Protein AF-A0A258K7X6-F1 (afdb_monomer_lite)

Foldseek 3Di:
DVVVLVVVCVVVVNPDDSVVVVVVVCVVVVD

pLDDT: mean 87.63, std 4.07, range [73.38, 92.06]

Sequence (31 aa):
LGWFVGQAMKASGGKANPQALNDILKQKLGI

Secondary structure (DSSP, 8-state):
-HHHHHHHHHHTTT-S-HHHHHHHHHHHHT-

Radius of gyration: 8.76 Å; chains: 1; bounding box: 18×13×22 Å

Structure (mmCIF, N/CA/C/O backbone):
data_AF-A0A258K7X6-F1
#
_entry.id   AF-A0A258K7X6-F1
#
loop_
_atom_site.group_PDB
_atom_site.id
_atom_site.type_symbol
_atom_site.label_atom_id
_atom_site.label_alt_id
_atom_site.label_comp_id
_atom_site.label_asym_id
_atom_site.label_entity_id
_atom_site.label_seq_id
_atom_site.pdbx_PDB_ins_code
_atom_site.Cartn_x
_atom_site.Cartn_y
_atom_site.Cartn_z
_atom_site.occupancy
_atom_site.B_iso_or_equiv
_atom_site.auth_seq_id
_atom_site.auth_comp_id
_atom_site.auth_asym_id
_atom_site.auth_atom_id
_atom_site.pdbx_PDB_model_num
ATOM 1 N N . LEU A 1 1 ? 1.726 -2.282 6.548 1.00 73.38 1 LEU A N 1
ATOM 2 C CA . LEU A 1 1 ? 1.253 -1.784 5.232 1.00 73.38 1 LEU A CA 1
ATOM 3 C C . LEU A 1 1 ? 2.384 -1.634 4.213 1.00 73.38 1 LEU A C 1
ATOM 5 O O . LEU A 1 1 ? 2.290 -2.237 3.153 1.00 73.38 1 LEU A O 1
ATOM 9 N N . GLY A 1 2 ? 3.484 -0.943 4.543 1.00 81.81 2 GLY A N 1
ATOM 10 C CA . GLY A 1 2 ? 4.604 -0.715 3.610 1.00 81.81 2 GLY A CA 1
ATOM 11 C C . GLY A 1 2 ? 5.233 -1.975 2.989 1.00 81.81 2 GLY A C 1
ATOM 12 O O . GLY A 1 2 ? 5.518 -1.974 1.798 1.00 81.81 2 GLY A O 1
ATOM 13 N N . TRP A 1 3 ? 5.372 -3.077 3.741 1.00 88.06 3 TRP A N 1
ATOM 14 C CA . TRP A 1 3 ? 5.873 -4.352 3.197 1.00 88.06 3 TRP A CA 1
ATOM 15 C C . TRP A 1 3 ? 4.977 -4.915 2.080 1.00 88.06 3 TRP A C 1
ATOM 17 O O . TRP A 1 3 ? 5.472 -5.290 1.019 1.00 88.06 3 TRP A O 1
ATOM 27 N N . PHE A 1 4 ? 3.654 -4.897 2.272 1.00 88.50 4 PHE A N 1
ATOM 28 C CA . PHE A 1 4 ? 2.695 -5.355 1.264 1.00 88.50 4 PHE A CA 1
ATOM 29 C C . PHE A 1 4 ? 2.596 -4.398 0.069 1.00 88.50 4 PHE A C 1
ATOM 31 O O . PHE A 1 4 ? 2.487 -4.859 -1.063 1.00 88.50 4 PHE A O 1
ATOM 38 N N . VAL A 1 5 ? 2.694 -3.081 0.293 1.00 88.31 5 VAL A N 1
ATOM 39 C CA . VAL A 1 5 ? 2.811 -2.097 -0.798 1.00 88.31 5 VAL A CA 1
ATOM 40 C C . VAL A 1 5 ? 4.079 -2.370 -1.612 1.00 88.31 5 VAL A C 1
ATOM 42 O O . VAL A 1 5 ? 4.019 -2.371 -2.834 1.00 88.31 5 VAL A O 1
ATOM 45 N N . GLY A 1 6 ? 5.200 -2.706 -0.967 1.00 90.62 6 GLY A N 1
ATOM 46 C CA . GLY A 1 6 ? 6.440 -3.101 -1.642 1.00 90.62 6 GLY A CA 1
ATOM 47 C C . GLY A 1 6 ? 6.299 -4.374 -2.485 1.00 90.62 6 GLY A C 1
ATOM 48 O O . GLY A 1 6 ? 6.753 -4.407 -3.629 1.00 90.62 6 GLY A O 1
ATOM 49 N N . GLN A 1 7 ? 5.619 -5.402 -1.966 1.00 91.50 7 GLN A N 1
ATOM 50 C CA . GLN A 1 7 ? 5.315 -6.619 -2.731 1.00 91.50 7 GLN A CA 1
ATOM 51 C C . GLN A 1 7 ? 4.380 -6.331 -3.917 1.00 91.50 7 GLN A C 1
ATOM 53 O O . GLN A 1 7 ? 4.640 -6.789 -5.029 1.00 91.50 7 GLN A O 1
ATOM 58 N N . ALA A 1 8 ? 3.342 -5.515 -3.720 1.00 90.06 8 ALA A N 1
ATOM 59 C CA . ALA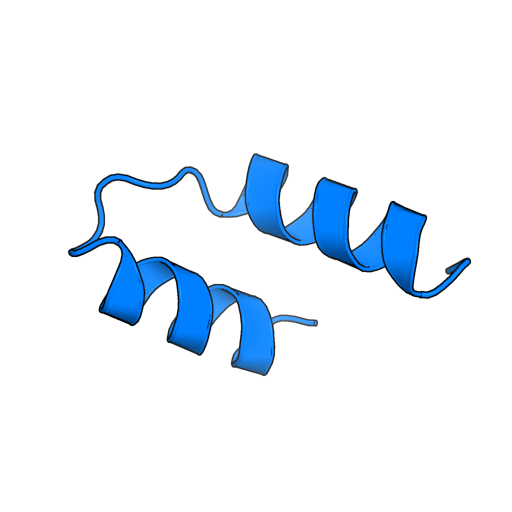 A 1 8 ? 2.396 -5.146 -4.770 1.00 90.06 8 ALA A CA 1
ATOM 60 C C . ALA A 1 8 ? 3.028 -4.250 -5.851 1.00 90.06 8 ALA A C 1
ATOM 62 O O . ALA A 1 8 ? 2.770 -4.445 -7.039 1.00 90.06 8 ALA A O 1
ATOM 63 N N . MET A 1 9 ? 3.917 -3.330 -5.470 1.00 91.38 9 MET A N 1
ATOM 64 C CA . MET A 1 9 ? 4.727 -2.531 -6.395 1.00 91.38 9 MET A CA 1
ATOM 65 C C . MET A 1 9 ? 5.645 -3.414 -7.239 1.00 91.38 9 MET A C 1
ATOM 67 O O . MET A 1 9 ? 5.748 -3.211 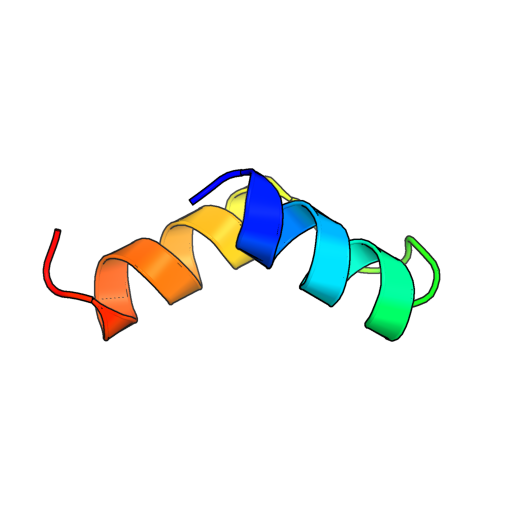-8.447 1.00 91.38 9 MET A O 1
ATOM 71 N N . LYS A 1 10 ? 6.275 -4.422 -6.626 1.00 90.62 10 LYS A N 1
ATOM 72 C CA . LYS A 1 10 ? 7.150 -5.370 -7.325 1.00 90.62 10 LYS A CA 1
ATOM 73 C C . LYS A 1 10 ? 6.370 -6.263 -8.293 1.00 90.62 10 LYS A C 1
ATOM 75 O O . LYS A 1 10 ? 6.788 -6.405 -9.437 1.00 90.62 10 LYS A O 1
ATOM 80 N N . ALA A 1 11 ? 5.219 -6.791 -7.875 1.00 89.94 11 ALA A N 1
ATOM 81 C CA . ALA A 1 11 ? 4.322 -7.569 -8.736 1.00 89.94 11 ALA A CA 1
ATOM 82 C C . ALA A 1 11 ? 3.765 -6.736 -9.905 1.00 89.94 11 ALA A C 1
ATOM 84 O O . ALA A 1 11 ? 3.611 -7.240 -11.013 1.00 89.94 11 ALA A O 1
ATOM 85 N N . SER A 1 12 ? 3.533 -5.442 -9.673 1.00 85.81 12 SER A N 1
ATOM 86 C CA . SER A 1 12 ? 3.081 -4.491 -10.697 1.00 85.81 12 SER A CA 1
ATOM 87 C C . SER A 1 12 ? 4.223 -3.926 -11.557 1.00 85.81 12 SER A C 1
ATOM 89 O O . SER A 1 12 ? 3.981 -3.067 -12.405 1.00 85.81 12 SER A O 1
ATOM 91 N N . GLY A 1 13 ? 5.475 -4.344 -11.330 1.00 89.25 13 GLY A N 1
ATOM 92 C CA . GLY A 1 13 ? 6.646 -3.853 -12.065 1.00 89.25 13 GLY A CA 1
ATOM 93 C C . GLY A 1 13 ? 6.898 -2.349 -11.907 1.00 89.25 13 GLY A C 1
ATOM 94 O O . GLY A 1 13 ? 7.343 -1.703 -12.850 1.00 89.25 13 GLY A O 1
ATOM 95 N N . GLY A 1 14 ? 6.546 -1.769 -10.757 1.00 85.69 14 GLY A 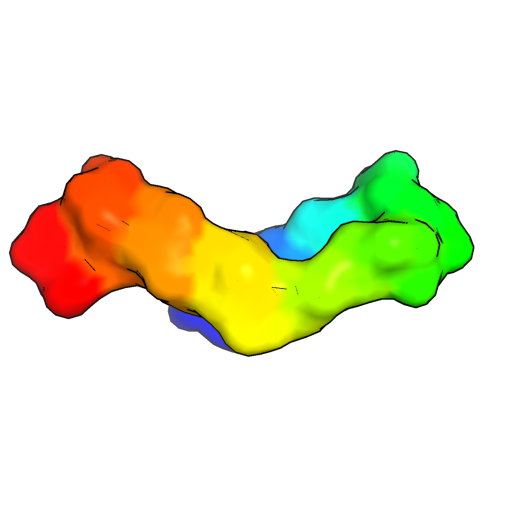N 1
ATOM 96 C CA . GLY A 1 14 ? 6.678 -0.334 -10.482 1.00 85.69 14 GLY A CA 1
ATOM 97 C C . GLY A 1 14 ? 5.622 0.554 -11.149 1.00 85.69 14 GLY A C 1
ATOM 98 O O . GLY A 1 14 ? 5.700 1.770 -11.025 1.00 85.69 14 GLY A O 1
ATOM 99 N N . LYS A 1 15 ? 4.629 -0.027 -11.834 1.00 85.62 15 LYS A N 1
ATOM 100 C CA . LYS A 1 15 ? 3.570 0.725 -12.533 1.00 85.62 15 LYS A CA 1
ATOM 101 C C . LYS A 1 15 ? 2.398 1.125 -11.636 1.00 8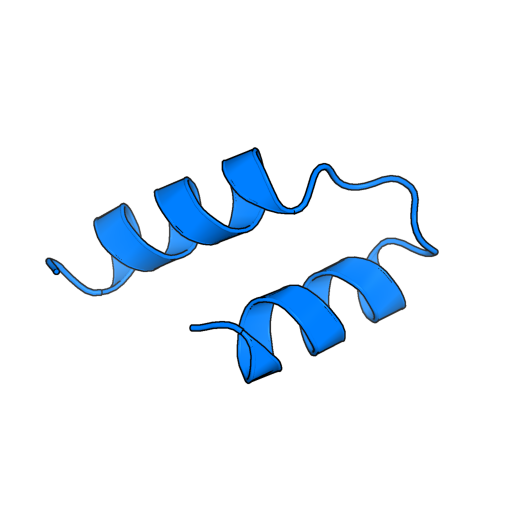5.62 15 LYS A C 1
ATOM 103 O O . LYS A 1 15 ? 1.590 1.962 -12.026 1.00 85.62 15 LYS A O 1
ATOM 108 N N . ALA A 1 16 ? 2.267 0.500 -10.469 1.00 85.81 16 ALA A N 1
ATOM 109 C CA . ALA A 1 16 ? 1.214 0.830 -9.518 1.00 85.81 16 ALA A CA 1
ATOM 110 C C . ALA A 1 16 ? 1.579 2.080 -8.704 1.00 85.81 16 ALA A C 1
ATOM 112 O O . ALA A 1 16 ? 2.750 2.381 -8.497 1.00 85.81 16 ALA A O 1
ATOM 113 N N . ASN A 1 17 ? 0.568 2.800 -8.217 1.00 88.56 17 ASN A N 1
ATOM 114 C CA . ASN A 1 17 ? 0.771 3.929 -7.316 1.00 88.56 17 ASN A CA 1
ATOM 115 C C . ASN A 1 17 ? 0.809 3.429 -5.853 1.00 88.56 17 ASN A C 1
ATOM 117 O O . ASN A 1 17 ? -0.164 2.810 -5.404 1.00 88.56 17 ASN A O 1
ATOM 121 N N . PRO A 1 18 ? 1.880 3.700 -5.083 1.00 87.81 18 PRO A N 1
ATOM 122 C CA . PRO A 1 18 ? 1.982 3.274 -3.691 1.00 87.81 18 PRO A CA 1
ATOM 123 C C . PRO A 1 18 ? 0.913 3.885 -2.770 1.00 87.81 18 PRO A C 1
ATOM 125 O O . PRO A 1 18 ? 0.502 3.203 -1.831 1.00 87.81 18 PRO A O 1
ATOM 128 N N . GLN A 1 19 ? 0.411 5.103 -3.032 1.00 88.81 19 GLN A N 1
ATOM 129 C CA . GLN A 1 19 ? -0.729 5.654 -2.278 1.00 88.81 19 GLN A CA 1
ATOM 130 C C . GLN A 1 19 ? -1.994 4.825 -2.507 1.00 88.81 19 GLN A C 1
ATOM 132 O O . GLN A 1 19 ? -2.615 4.388 -1.543 1.00 88.81 19 GLN A O 1
ATOM 137 N N . ALA A 1 20 ? -2.323 4.538 -3.770 1.00 89.50 20 ALA A N 1
ATOM 138 C CA . ALA A 1 20 ? -3.511 3.759 -4.115 1.00 89.50 20 ALA A CA 1
ATOM 139 C C . ALA A 1 20 ? -3.465 2.355 -3.493 1.00 89.50 20 ALA A C 1
ATOM 141 O O . ALA A 1 20 ? -4.458 1.872 -2.957 1.00 89.50 20 ALA A O 1
ATOM 142 N N . LEU A 1 21 ? -2.294 1.712 -3.497 1.00 88.69 21 LEU A N 1
ATOM 143 C CA . LEU A 1 21 ? -2.096 0.430 -2.821 1.00 88.69 21 LEU A CA 1
ATOM 144 C C . LEU A 1 21 ? -2.307 0.544 -1.308 1.00 88.69 21 LEU A C 1
ATOM 146 O O . LEU A 1 21 ? -2.955 -0.314 -0.716 1.00 88.69 21 LEU A O 1
ATOM 150 N N . ASN A 1 22 ? -1.787 1.596 -0.679 1.00 90.12 22 ASN A N 1
ATOM 151 C CA . ASN A 1 22 ? -1.952 1.812 0.754 1.00 90.12 22 ASN A CA 1
ATOM 152 C C . ASN A 1 22 ? -3.429 2.011 1.135 1.00 90.12 22 ASN A C 1
ATOM 154 O O . ASN A 1 22 ? -3.870 1.434 2.126 1.00 90.12 22 ASN A O 1
ATOM 158 N N . ASP A 1 23 ? -4.193 2.748 0.328 1.00 91.88 23 ASP A N 1
ATOM 159 C CA . ASP A 1 23 ? -5.624 2.981 0.553 1.00 91.88 23 ASP A CA 1
ATOM 160 C C . ASP A 1 23 ? -6.452 1.708 0.348 1.00 91.88 23 ASP A C 1
ATOM 162 O O . ASP A 1 23 ? -7.296 1.380 1.181 1.00 91.88 23 ASP A O 1
ATOM 166 N N . ILE A 1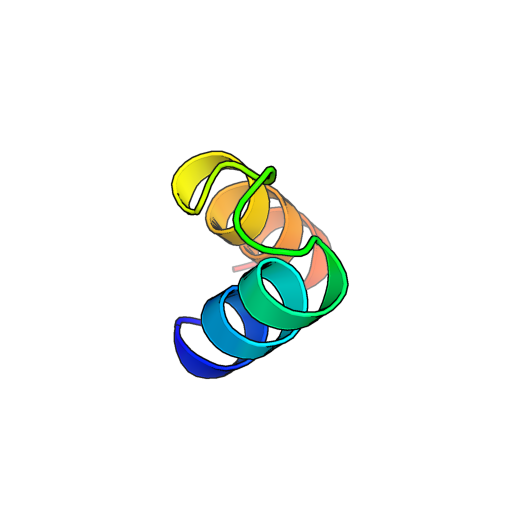 24 ? -6.151 0.925 -0.694 1.00 90.06 24 ILE A N 1
ATOM 167 C CA . ILE A 1 24 ? -6.789 -0.380 -0.929 1.00 90.06 24 ILE A CA 1
ATOM 168 C C . ILE A 1 24 ? -6.510 -1.334 0.236 1.00 90.06 24 ILE A C 1
ATOM 170 O O . ILE A 1 24 ? -7.403 -2.060 0.676 1.00 90.06 24 ILE A O 1
ATOM 174 N N . LEU A 1 25 ? -5.275 -1.360 0.740 1.00 89.50 25 LEU A N 1
ATOM 175 C CA . LEU A 1 25 ? -4.921 -2.211 1.870 1.00 89.50 25 LEU A CA 1
ATOM 176 C C . LEU A 1 25 ? -5.610 -1.768 3.158 1.00 89.50 25 LEU A C 1
ATOM 178 O O . LEU A 1 25 ? -6.087 -2.626 3.891 1.00 89.50 25 LEU A O 1
ATOM 182 N N . LYS A 1 26 ? -5.676 -0.463 3.423 1.00 89.00 26 LYS A N 1
ATOM 183 C CA . LYS A 1 26 ? -6.413 0.097 4.562 1.00 89.00 26 LYS A CA 1
ATOM 184 C C . LYS A 1 26 ? -7.891 -0.275 4.510 1.00 89.00 26 LYS A C 1
ATOM 186 O O . LYS A 1 26 ? -8.406 -0.880 5.445 1.00 89.00 26 LYS A O 1
ATOM 191 N N . GLN A 1 27 ? -8.528 -0.065 3.356 1.00 92.06 27 GLN A N 1
ATOM 192 C CA . GLN A 1 27 ? -9.921 -0.457 3.130 1.00 92.06 27 GLN A CA 1
ATOM 193 C C . GLN A 1 27 ? -10.156 -1.960 3.308 1.00 92.06 27 GLN A C 1
ATOM 195 O O . GLN A 1 27 ? -11.155 -2.352 3.904 1.00 92.06 27 GLN A O 1
ATOM 200 N N . LYS A 1 28 ? -9.257 -2.817 2.808 1.00 87.25 28 LYS A N 1
ATOM 201 C CA . LYS A 1 28 ? -9.401 -4.278 2.930 1.00 87.25 28 LYS A CA 1
ATOM 202 C C . LYS A 1 28 ? -9.113 -4.805 4.334 1.00 87.25 28 LYS A C 1
ATOM 204 O O . LYS A 1 28 ? -9.658 -5.841 4.697 1.00 87.25 28 LYS A O 1
ATOM 209 N N . LEU A 1 29 ? -8.245 -4.135 5.087 1.00 87.06 29 LEU A N 1
ATOM 210 C CA . LEU A 1 29 ? -7.860 -4.530 6.442 1.00 87.06 29 LEU A CA 1
ATOM 211 C C . LEU A 1 29 ? -8.706 -3.838 7.525 1.00 87.06 29 LEU A C 1
ATOM 213 O O . LEU A 1 29 ? -8.577 -4.195 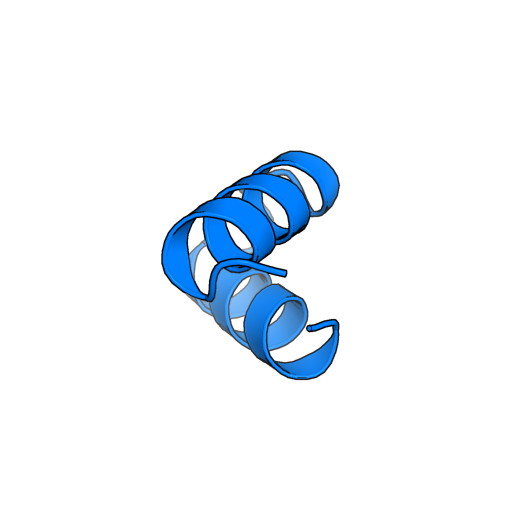8.691 1.00 87.06 29 LEU A O 1
ATOM 217 N N . GLY A 1 30 ? -9.583 -2.900 7.148 1.00 83.00 30 GLY A N 1
ATOM 218 C CA . GLY A 1 30 ? -10.490 -2.208 8.068 1.00 83.00 30 GLY A CA 1
ATOM 219 C C . GLY A 1 30 ? -9.783 -1.259 9.040 1.00 83.00 30 GLY A C 1
ATOM 220 O O . GLY A 1 30 ? -10.275 -1.057 10.149 1.00 83.00 30 GLY A O 1
ATOM 221 N N . ILE A 1 31 ? -8.629 -0.720 8.637 1.00 76.88 31 ILE A N 1
ATOM 222 C CA . ILE A 1 31 ? -7.745 0.156 9.429 1.00 76.88 31 ILE A CA 1
ATOM 223 C C . ILE A 1 31 ? -7.506 1.500 8.751 1.00 76.88 31 ILE A C 1
ATOM 225 O O . ILE A 1 31 ? -7.580 1.565 7.504 1.00 76.88 31 ILE A O 1
#